Protein AF-A0A6M3KL51-F1 (afdb_monomer_lite)

Sequence (131 aa):
MLEVLLKIAKQCDRRNEWTEQQWIDTLLNCIDKDQYILIQEGNEIIAFSCWLFIKDFEKIGNQYIEDVNGKIAYIQCAYVKKGHRGLLYRMLREGVERHPDAECIFYCSDKLNNKKIIIPVNKWRNKCLVC

InterPro domains:
  IPR016181 Acyl-CoA N-acyltransferase [SSF55729] (5-87)

Structure (mmCIF, N/CA/C/O backbone):
data_AF-A0A6M3KL51-F1
#
_entry.id   AF-A0A6M3KL51-F1
#
loop_
_atom_site.group_PDB
_atom_site.id
_atom_site.type_symbol
_atom_site.label_atom_id
_atom_site.label_alt_id
_atom_site.label_comp_id
_atom_site.label_asym_id
_atom_site.label_entity_id
_atom_site.label_seq_id
_atom_site.pdbx_PDB_ins_code
_atom_site.Cartn_x
_atom_site.Cartn_y
_atom_site.Cartn_z
_atom_site.occupancy
_atom_site.B_iso_or_equiv
_atom_site.auth_seq_id
_atom_site.auth_comp_id
_atom_site.auth_asym_id
_atom_site.auth_atom_id
_atom_site.pdbx_PDB_model_num
ATOM 1 N N . MET A 1 1 ? -2.032 12.749 9.583 1.00 82.56 1 MET A N 1
ATOM 2 C CA . MET A 1 1 ? -2.299 11.585 8.707 1.00 82.56 1 MET A CA 1
ATOM 3 C C . MET A 1 1 ? -1.045 10.738 8.511 1.00 82.56 1 MET A C 1
ATOM 5 O O . MET A 1 1 ? -1.048 9.610 8.981 1.00 82.56 1 MET A O 1
ATOM 9 N N . LEU A 1 2 ? 0.038 11.278 7.930 1.00 87.69 2 LEU A N 1
ATOM 10 C CA . LEU A 1 2 ? 1.292 10.540 7.689 1.00 87.69 2 LEU A CA 1
ATOM 11 C C . LEU A 1 2 ? 1.881 9.874 8.947 1.00 87.69 2 LEU A C 1
ATOM 13 O O . LEU A 1 2 ? 2.218 8.701 8.903 1.00 87.69 2 LEU A O 1
ATOM 17 N N . GLU A 1 3 ? 1.920 10.573 10.086 1.00 88.31 3 GLU A N 1
ATOM 18 C CA . GLU A 1 3 ? 2.420 10.008 11.354 1.00 88.31 3 GLU A CA 1
ATOM 19 C C . GLU A 1 3 ? 1.637 8.758 11.805 1.00 88.31 3 GLU A C 1
ATOM 21 O O . GLU A 1 3 ? 2.208 7.799 12.323 1.00 88.31 3 GLU A O 1
ATOM 26 N N . VAL A 1 4 ? 0.319 8.738 11.579 1.00 88.25 4 VAL A N 1
ATOM 27 C CA . VAL A 1 4 ? -0.530 7.586 11.918 1.00 88.25 4 VAL A CA 1
ATOM 28 C C . VAL A 1 4 ? -0.258 6.430 10.957 1.00 88.25 4 VAL A C 1
ATOM 30 O O . VAL A 1 4 ? -0.102 5.293 11.399 1.00 88.25 4 VAL A O 1
ATOM 33 N N . LEU A 1 5 ? -0.134 6.720 9.659 1.00 88.19 5 LEU A N 1
ATOM 34 C CA . LEU A 1 5 ? 0.214 5.721 8.646 1.00 88.19 5 LEU A CA 1
ATOM 35 C C . LEU A 1 5 ? 1.597 5.119 8.891 1.00 88.19 5 LEU A C 1
ATOM 37 O O . LEU A 1 5 ? 1.755 3.912 8.767 1.00 88.19 5 LEU A O 1
ATOM 41 N N . LEU A 1 6 ? 2.569 5.924 9.318 1.00 88.31 6 LEU A N 1
ATOM 42 C CA . LEU A 1 6 ? 3.906 5.462 9.683 1.00 88.31 6 LEU A CA 1
ATOM 43 C C . LEU A 1 6 ? 3.865 4.493 10.871 1.00 88.31 6 LEU A C 1
ATOM 45 O O . LEU A 1 6 ? 4.506 3.444 10.833 1.00 88.31 6 LEU A O 1
ATOM 49 N N . LYS A 1 7 ? 3.075 4.805 11.909 1.00 86.88 7 LYS A N 1
ATOM 50 C CA . LYS A 1 7 ? 2.864 3.899 13.052 1.00 86.88 7 LYS A CA 1
ATOM 51 C C . LYS A 1 7 ? 2.231 2.577 12.613 1.00 86.88 7 LYS A C 1
ATOM 53 O O . LYS A 1 7 ? 2.673 1.527 13.065 1.00 86.88 7 LYS A O 1
ATOM 58 N N . ILE A 1 8 ? 1.238 2.623 11.725 1.00 85.50 8 ILE A N 1
ATOM 59 C CA . ILE A 1 8 ? 0.587 1.429 11.167 1.00 85.50 8 ILE A CA 1
ATOM 60 C C . ILE A 1 8 ? 1.569 0.608 10.317 1.00 85.50 8 ILE A C 1
ATOM 62 O O . ILE A 1 8 ? 1.682 -0.603 10.502 1.00 85.50 8 ILE A O 1
ATOM 66 N N . ALA A 1 9 ? 2.305 1.257 9.415 1.00 80.69 9 ALA A N 1
ATOM 67 C CA . ALA A 1 9 ? 3.231 0.604 8.496 1.00 80.69 9 ALA A CA 1
ATOM 68 C C . ALA A 1 9 ? 4.338 -0.149 9.242 1.00 80.69 9 ALA A C 1
ATOM 70 O O . ALA A 1 9 ? 4.567 -1.328 8.981 1.00 80.69 9 ALA A O 1
ATOM 71 N N . LYS A 1 10 ? 4.925 0.481 10.268 1.00 76.38 10 LYS A N 1
ATOM 72 C CA . LYS A 1 10 ? 5.934 -0.145 11.133 1.00 76.38 10 LYS A CA 1
ATOM 73 C C . LYS A 1 10 ? 5.409 -1.352 11.924 1.00 76.38 10 LYS A C 1
ATOM 75 O O . LYS A 1 10 ? 6.197 -2.218 12.283 1.00 76.38 10 LYS A O 1
ATOM 80 N N . GLN A 1 11 ? 4.104 -1.436 12.203 1.00 72.06 11 GLN A N 1
ATOM 81 C CA . GLN A 1 11 ? 3.505 -2.601 12.879 1.00 72.06 11 GLN A CA 1
ATOM 82 C C . GLN A 1 11 ? 3.284 -3.792 11.944 1.00 72.06 11 GLN A C 1
ATOM 84 O O . GLN A 1 11 ? 3.196 -4.929 12.408 1.00 72.06 11 GLN A O 1
ATOM 89 N N . CYS A 1 12 ? 3.148 -3.542 10.642 1.00 65.12 12 CYS A N 1
ATOM 90 C CA . CYS A 1 12 ? 2.880 -4.587 9.657 1.00 65.12 12 CYS A CA 1
ATOM 91 C C . CYS A 1 12 ? 4.132 -5.372 9.275 1.00 65.12 12 CYS A C 1
ATOM 93 O O . CYS A 1 12 ? 4.029 -6.409 8.616 1.00 65.12 12 CYS A O 1
ATOM 95 N N . ASP A 1 13 ? 5.305 -4.869 9.649 1.00 61.19 13 ASP A N 1
ATOM 96 C CA . ASP A 1 13 ? 6.516 -5.232 8.955 1.00 61.19 13 ASP A CA 1
ATOM 97 C C . ASP A 1 13 ? 7.380 -6.278 9.668 1.00 61.19 13 ASP A C 1
ATOM 99 O O . ASP A 1 13 ? 7.512 -6.320 10.890 1.00 61.19 13 ASP A O 1
ATOM 103 N N . ARG A 1 14 ? 7.981 -7.139 8.842 1.00 54.81 14 ARG A N 1
ATOM 104 C CA . ARG A 1 14 ? 9.066 -8.059 9.204 1.00 54.81 14 ARG A CA 1
ATOM 105 C C . ARG A 1 14 ? 10.437 -7.532 8.751 1.00 54.81 14 ARG A C 1
ATOM 107 O O . ARG A 1 14 ? 11.443 -8.168 9.058 1.00 54.81 14 ARG A O 1
ATOM 114 N N . ARG A 1 15 ? 10.504 -6.411 8.021 1.00 60.41 15 ARG A N 1
ATOM 115 C CA . ARG A 1 15 ? 11.733 -5.793 7.494 1.00 60.41 15 ARG A CA 1
ATOM 116 C C . ARG A 1 15 ? 12.282 -4.786 8.511 1.00 60.41 15 ARG A C 1
ATOM 118 O O . ARG A 1 15 ? 12.391 -3.590 8.257 1.00 60.41 15 ARG A O 1
ATOM 125 N N . ASN A 1 16 ? 12.750 -5.315 9.645 1.00 58.03 16 ASN A N 1
ATOM 126 C CA . ASN A 1 16 ? 13.502 -4.592 10.692 1.00 58.03 16 ASN A CA 1
ATOM 127 C C . ASN A 1 16 ? 14.740 -3.804 10.187 1.00 58.03 16 ASN A C 1
ATOM 129 O O . ASN A 1 16 ? 15.458 -3.210 10.984 1.00 58.03 16 ASN A O 1
ATOM 133 N N . GLU A 1 17 ? 15.016 -3.826 8.885 1.00 68.44 17 GLU A N 1
ATOM 134 C CA . GLU A 1 17 ? 16.165 -3.233 8.210 1.00 68.44 17 GLU A CA 1
ATOM 135 C C . GLU A 1 17 ? 15.850 -1.861 7.582 1.00 68.44 17 GLU A C 1
ATOM 137 O O . GLU A 1 17 ? 16.778 -1.145 7.212 1.00 68.44 17 GLU A O 1
ATOM 142 N N . TRP A 1 18 ? 14.574 -1.464 7.455 1.00 77.81 18 TRP A N 1
A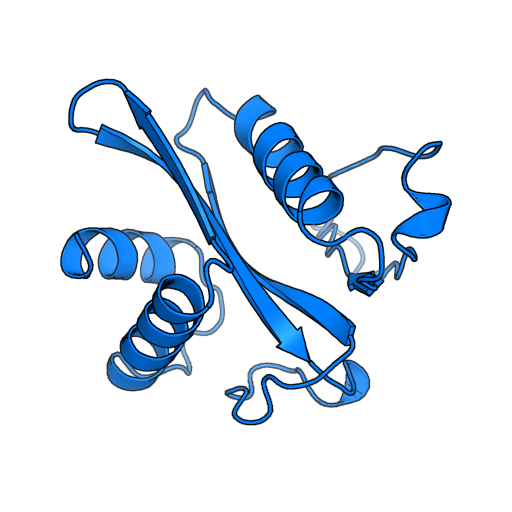TOM 143 C CA . TRP A 1 18 ? 14.211 -0.162 6.878 1.00 77.81 18 TRP A CA 1
ATOM 144 C C . TRP A 1 18 ? 14.302 0.969 7.904 1.00 77.81 18 TRP A C 1
ATOM 146 O O . TRP A 1 18 ? 13.781 0.890 9.019 1.00 77.81 18 TRP A O 1
ATOM 156 N N . THR A 1 19 ? 14.918 2.071 7.489 1.00 85.69 19 THR A N 1
ATOM 157 C CA . THR A 1 19 ? 14.944 3.322 8.248 1.00 85.69 19 THR A CA 1
ATOM 158 C C . THR A 1 19 ? 13.570 3.995 8.255 1.00 85.69 19 THR A C 1
ATOM 160 O O . THR A 1 19 ? 12.718 3.754 7.399 1.00 85.69 19 THR A O 1
ATOM 163 N N . GLU A 1 20 ? 13.345 4.892 9.216 1.00 87.62 20 GLU A N 1
ATOM 164 C CA . GLU A 1 20 ? 12.120 5.698 9.257 1.00 87.62 20 GLU A CA 1
ATOM 165 C C . GLU A 1 20 ? 11.932 6.551 7.996 1.00 87.62 20 GLU A C 1
ATOM 167 O O . GLU A 1 20 ? 10.815 6.643 7.491 1.00 87.62 20 GLU A O 1
ATOM 172 N N . GLN A 1 21 ? 13.018 7.112 7.458 1.00 89.06 21 GLN A N 1
ATOM 173 C CA . GLN A 1 21 ? 12.966 7.922 6.244 1.00 89.06 21 GLN A CA 1
ATOM 174 C C . GLN A 1 21 ? 12.500 7.098 5.039 1.00 89.06 21 GLN A C 1
ATOM 176 O O . GLN A 1 21 ? 11.606 7.531 4.326 1.00 89.06 21 GLN A O 1
ATOM 181 N N . GLN A 1 22 ? 13.003 5.872 4.870 1.00 86.12 22 GLN A N 1
ATOM 182 C CA . GLN A 1 22 ? 12.563 4.983 3.784 1.00 86.12 22 GLN A CA 1
ATOM 183 C C . GLN A 1 22 ? 11.069 4.647 3.868 1.00 86.12 22 GLN A C 1
ATOM 185 O O . GLN A 1 22 ? 10.390 4.538 2.844 1.00 86.12 22 GLN A O 1
ATOM 190 N N . TRP A 1 23 ? 10.529 4.513 5.082 1.00 85.62 23 TRP A N 1
ATOM 191 C CA . TRP A 1 23 ? 9.089 4.359 5.279 1.00 85.62 23 TRP A CA 1
ATOM 192 C C . TRP A 1 23 ? 8.308 5.605 4.885 1.00 85.62 23 TRP A C 1
ATOM 194 O O . TRP A 1 23 ? 7.281 5.492 4.218 1.00 85.62 23 TRP A O 1
ATOM 204 N N . ILE A 1 24 ? 8.785 6.778 5.298 1.00 90.50 24 ILE A N 1
ATOM 205 C CA . ILE A 1 24 ? 8.180 8.061 4.940 1.00 90.50 24 ILE A CA 1
ATOM 206 C C . ILE A 1 24 ? 8.172 8.228 3.420 1.00 90.50 24 ILE A C 1
ATOM 208 O O . ILE A 1 24 ? 7.108 8.469 2.857 1.00 90.50 24 ILE A O 1
ATOM 212 N N . ASP A 1 25 ? 9.308 8.012 2.761 1.00 89.88 25 ASP A N 1
ATOM 213 C CA . ASP A 1 25 ? 9.453 8.133 1.310 1.00 89.88 25 ASP A CA 1
ATOM 214 C C . ASP A 1 25 ? 8.509 7.173 0.581 1.00 89.88 25 ASP A C 1
ATOM 216 O O . ASP A 1 25 ? 7.810 7.563 -0.353 1.00 89.88 25 ASP A O 1
ATOM 220 N N . THR A 1 26 ? 8.411 5.931 1.061 1.00 86.81 26 THR A N 1
ATOM 221 C CA . THR A 1 26 ? 7.483 4.936 0.511 1.00 86.81 26 THR A CA 1
ATOM 222 C C . THR A 1 26 ? 6.029 5.381 0.651 1.00 86.81 26 THR A C 1
ATOM 224 O O . THR A 1 26 ? 5.266 5.306 -0.311 1.00 86.81 26 THR A O 1
ATOM 227 N N . LEU A 1 27 ? 5.624 5.842 1.839 1.00 89.69 27 LEU A N 1
ATOM 228 C CA . LEU A 1 27 ? 4.252 6.277 2.096 1.00 89.69 27 LEU A CA 1
ATOM 229 C C . LEU A 1 27 ? 3.887 7.512 1.274 1.00 89.69 27 LEU A C 1
ATOM 231 O O . LEU A 1 27 ? 2.803 7.542 0.698 1.00 89.69 27 LEU A O 1
ATOM 235 N N . LEU A 1 28 ? 4.784 8.496 1.194 1.00 91.75 28 LEU A N 1
ATOM 236 C CA . LEU A 1 28 ? 4.591 9.690 0.375 1.00 91.75 28 LEU A CA 1
ATOM 237 C C . LEU A 1 28 ? 4.446 9.321 -1.100 1.00 91.75 28 LEU A C 1
ATOM 239 O O . LEU A 1 28 ? 3.482 9.736 -1.725 1.00 91.75 28 LEU A O 1
ATOM 243 N N . ASN A 1 29 ? 5.303 8.443 -1.623 1.00 89.56 29 ASN A N 1
ATOM 244 C CA . ASN A 1 29 ? 5.208 7.963 -3.003 1.00 89.56 29 ASN A CA 1
ATOM 245 C C . ASN A 1 29 ? 3.858 7.280 -3.284 1.00 89.56 29 ASN A C 1
ATOM 247 O O . ASN A 1 29 ? 3.226 7.538 -4.307 1.00 89.56 29 ASN A O 1
ATOM 251 N N . CYS A 1 30 ? 3.376 6.456 -2.348 1.00 88.81 30 CYS A N 1
ATOM 252 C CA . CYS A 1 30 ? 2.062 5.828 -2.473 1.00 88.81 30 CYS A CA 1
ATOM 253 C C . CYS A 1 30 ? 0.928 6.863 -2.452 1.00 88.81 30 CYS A C 1
ATOM 255 O O . CYS A 1 30 ? -0.016 6.735 -3.223 1.00 88.81 30 CYS A O 1
ATOM 257 N N . ILE A 1 31 ? 1.006 7.881 -1.591 1.00 90.00 31 ILE A N 1
ATOM 258 C CA . ILE A 1 31 ? -0.005 8.944 -1.499 1.00 90.00 31 ILE A CA 1
ATOM 259 C C . ILE A 1 31 ? -0.010 9.797 -2.771 1.00 90.00 31 ILE A C 1
ATOM 261 O O . ILE A 1 31 ? -1.062 9.974 -3.381 1.00 90.00 31 ILE A O 1
ATOM 265 N N . ASP A 1 32 ? 1.161 10.259 -3.204 1.00 90.31 32 ASP A N 1
ATOM 266 C CA . ASP A 1 32 ? 1.326 11.150 -4.355 1.00 90.31 32 ASP A CA 1
ATOM 267 C C . ASP A 1 32 ? 0.869 10.496 -5.665 1.00 90.31 32 ASP A C 1
ATOM 269 O O . ASP A 1 32 ? 0.412 11.179 -6.582 1.00 90.31 32 ASP A O 1
ATOM 273 N N . LYS A 1 33 ? 0.969 9.165 -5.757 1.00 87.69 33 LYS A N 1
ATOM 274 C CA . LYS A 1 33 ? 0.552 8.388 -6.930 1.00 87.69 33 LYS A CA 1
ATOM 275 C C . LYS A 1 33 ? -0.840 7.757 -6.813 1.00 87.69 33 LYS A C 1
ATOM 277 O O . LYS A 1 33 ? -1.204 6.990 -7.702 1.00 87.69 33 LYS A O 1
ATOM 282 N N . ASP A 1 34 ? -1.589 8.028 -5.741 1.00 88.50 34 ASP A N 1
ATOM 283 C CA . ASP A 1 34 ? -2.869 7.363 -5.421 1.00 88.50 34 ASP A CA 1
ATOM 284 C C . ASP A 1 34 ? -2.769 5.815 -5.405 1.00 88.50 34 ASP A C 1
ATOM 286 O O . ASP A 1 34 ? -3.670 5.084 -5.811 1.00 88.50 34 ASP A O 1
ATOM 290 N N . GLN A 1 35 ? -1.635 5.291 -4.931 1.00 87.12 35 GLN A N 1
ATOM 291 C CA . GLN A 1 35 ? -1.319 3.858 -4.818 1.00 87.12 35 GLN A CA 1
ATOM 292 C C . GLN A 1 35 ? -1.537 3.346 -3.390 1.00 87.12 35 GLN A C 1
ATOM 294 O O . GLN A 1 35 ? -0.707 2.644 -2.798 1.00 87.12 35 GLN A O 1
ATOM 299 N N . TYR A 1 36 ? -2.656 3.748 -2.795 1.00 90.00 36 TYR A N 1
ATOM 300 C CA . TYR A 1 36 ? -3.043 3.325 -1.461 1.00 90.00 36 TYR A CA 1
ATOM 301 C C . TYR A 1 36 ? -4.560 3.226 -1.323 1.00 90.00 36 TYR A C 1
ATOM 303 O O . TYR A 1 36 ? -5.326 3.855 -2.049 1.00 90.00 36 TYR A O 1
ATOM 311 N N . ILE A 1 37 ? -4.997 2.445 -0.340 1.00 90.44 37 ILE A N 1
ATOM 312 C CA . ILE A 1 37 ? -6.379 2.415 0.131 1.00 90.44 37 ILE A CA 1
ATOM 313 C C . ILE A 1 37 ? -6.372 2.633 1.632 1.00 90.44 37 ILE A C 1
ATOM 315 O O . ILE A 1 37 ? -5.584 2.033 2.366 1.00 90.44 37 ILE A O 1
ATOM 319 N N . LEU A 1 38 ? -7.280 3.490 2.080 1.00 92.06 38 LEU A N 1
ATOM 320 C CA . LEU A 1 38 ? -7.507 3.809 3.477 1.00 92.06 38 LEU A CA 1
ATOM 321 C C . LEU A 1 38 ? -8.991 3.627 3.785 1.00 92.06 38 LEU A C 1
ATOM 323 O O . LEU A 1 38 ? -9.836 4.219 3.120 1.00 92.06 38 LEU A O 1
ATOM 327 N N . ILE A 1 39 ? -9.308 2.833 4.805 1.00 92.19 39 ILE A N 1
ATOM 328 C CA . ILE A 1 39 ? -10.677 2.658 5.294 1.00 92.19 39 ILE A CA 1
ATOM 329 C C . ILE A 1 39 ? -10.730 3.138 6.738 1.00 92.19 39 ILE A C 1
ATOM 331 O O . ILE A 1 39 ? -9.939 2.697 7.581 1.00 92.19 39 ILE A O 1
ATOM 335 N N . GLN A 1 40 ? -11.673 4.037 7.014 1.00 93.56 40 GLN A N 1
ATOM 336 C CA . GLN A 1 40 ? -11.870 4.634 8.328 1.00 93.56 40 GLN A CA 1
ATOM 337 C C . GLN A 1 40 ? -13.276 4.357 8.860 1.00 93.56 40 GLN A C 1
ATOM 339 O O . GLN A 1 40 ? -14.248 4.365 8.107 1.00 93.56 40 GLN A O 1
ATOM 344 N N . GLU A 1 41 ? -13.368 4.159 10.171 1.00 92.81 41 GLU A N 1
ATOM 345 C CA . GLU A 1 41 ? -14.616 4.212 10.932 1.00 92.81 41 GLU A CA 1
ATOM 346 C C . GLU A 1 41 ? -14.516 5.378 11.917 1.00 92.81 41 GLU A C 1
ATOM 348 O O . GLU A 1 41 ? -13.726 5.364 12.865 1.00 92.81 41 GLU A O 1
ATOM 353 N N . GLY A 1 42 ? -15.273 6.444 11.645 1.00 91.75 42 GLY A N 1
ATOM 354 C CA . GLY A 1 42 ? -15.091 7.722 12.330 1.00 91.75 42 GLY A CA 1
ATOM 355 C C . GLY A 1 42 ? -13.673 8.261 12.121 1.00 91.75 42 GLY A C 1
ATOM 356 O O . GLY A 1 42 ? -13.222 8.419 10.989 1.00 91.75 42 GLY A O 1
ATOM 357 N N . ASN A 1 43 ? -12.961 8.517 13.220 1.00 90.06 43 ASN A N 1
ATOM 358 C CA . ASN A 1 43 ? -11.587 9.032 13.193 1.00 90.06 43 ASN A CA 1
ATOM 359 C C . ASN A 1 43 ? -10.519 7.927 13.210 1.00 90.06 43 ASN A C 1
ATOM 361 O O . ASN A 1 43 ? -9.324 8.227 13.207 1.00 90.06 43 ASN A O 1
ATOM 365 N N . GLU A 1 44 ? -10.920 6.657 13.256 1.00 90.88 44 GLU A N 1
ATOM 366 C CA . GLU A 1 44 ? -9.995 5.536 13.365 1.00 90.88 44 GLU A CA 1
ATOM 367 C C . GLU A 1 44 ? -9.742 4.884 12.005 1.00 90.88 44 GLU A C 1
ATOM 369 O O . GLU A 1 44 ? -10.672 4.592 11.256 1.00 90.88 44 GLU A O 1
ATOM 374 N N . ILE A 1 45 ? -8.472 4.612 11.694 1.00 91.69 45 ILE A N 1
ATOM 375 C CA . ILE A 1 45 ? -8.088 3.820 10.522 1.00 91.69 45 ILE A CA 1
ATOM 376 C C . ILE A 1 45 ? -8.242 2.339 10.871 1.00 91.69 45 ILE A C 1
ATOM 378 O O . ILE A 1 45 ? -7.501 1.804 11.698 1.00 91.69 45 ILE A O 1
ATOM 382 N N . ILE A 1 46 ? -9.187 1.669 10.217 1.00 92.25 46 ILE A N 1
ATOM 383 C CA . ILE A 1 46 ? -9.477 0.248 10.448 1.00 92.25 46 ILE A CA 1
ATOM 384 C C . ILE A 1 46 ? -8.842 -0.666 9.402 1.00 92.25 46 ILE A C 1
ATOM 386 O O . ILE A 1 46 ? -8.666 -1.857 9.659 1.00 92.25 46 ILE A O 1
ATOM 390 N N . ALA A 1 47 ? -8.473 -0.128 8.240 1.00 90.81 47 ALA A N 1
ATOM 391 C CA . ALA A 1 47 ? -7.683 -0.838 7.249 1.00 90.81 47 ALA A CA 1
ATOM 392 C C . ALA A 1 47 ? -6.854 0.142 6.413 1.00 90.81 47 ALA A C 1
ATOM 394 O O . ALA A 1 47 ? -7.294 1.254 6.119 1.00 90.81 47 ALA A O 1
ATOM 395 N N . PHE A 1 48 ? -5.648 -0.275 6.047 1.00 90.19 48 PHE A N 1
ATOM 396 C CA . PHE A 1 48 ? -4.746 0.490 5.198 1.00 90.19 48 PHE A CA 1
ATOM 397 C C . PHE A 1 48 ? -3.938 -0.463 4.327 1.00 90.19 48 PHE A C 1
ATOM 399 O O . PHE A 1 48 ? -3.409 -1.453 4.824 1.00 90.19 48 PHE A O 1
ATOM 406 N N . SER A 1 49 ? -3.813 -0.163 3.042 1.00 87.75 49 SER A N 1
ATOM 407 C CA . SER A 1 49 ? -2.913 -0.875 2.143 1.00 87.75 49 SER A CA 1
ATOM 408 C C . SER A 1 49 ? -2.192 0.126 1.263 1.00 87.75 49 SER A C 1
ATOM 410 O O . SER A 1 49 ? -2.817 1.064 0.781 1.00 87.75 49 SER A O 1
ATOM 412 N N . CYS A 1 50 ? -0.908 -0.087 1.005 1.00 86.88 50 CYS A N 1
ATOM 413 C CA . CYS A 1 50 ? -0.166 0.680 0.011 1.00 86.88 50 CYS A CA 1
ATOM 414 C C . CYS A 1 50 ? 0.678 -0.239 -0.866 1.00 86.88 50 CYS A C 1
ATOM 416 O O . CYS A 1 50 ? 1.125 -1.305 -0.425 1.00 86.88 50 CYS A O 1
ATOM 418 N N . TRP A 1 51 ? 0.861 0.149 -2.122 1.00 84.00 51 TRP A N 1
ATOM 419 C CA . TRP A 1 51 ? 1.613 -0.625 -3.100 1.00 84.00 51 TRP A CA 1
ATOM 420 C C . TRP A 1 51 ? 2.505 0.273 -3.948 1.00 84.00 51 TRP A C 1
ATOM 422 O O . TRP A 1 51 ? 2.246 1.458 -4.099 1.00 84.00 51 TRP A O 1
ATOM 432 N N . LEU A 1 52 ? 3.561 -0.313 -4.506 1.00 83.38 52 LEU A N 1
ATOM 433 C CA . LEU A 1 52 ? 4.417 0.320 -5.504 1.00 83.38 52 LEU A CA 1
ATOM 434 C C . LEU A 1 52 ? 4.397 -0.499 -6.789 1.00 83.38 52 LEU A C 1
ATOM 436 O O . LEU A 1 52 ? 4.284 -1.725 -6.747 1.00 83.38 52 LEU A O 1
ATOM 440 N N . PHE A 1 53 ? 4.568 0.170 -7.924 1.00 79.56 53 PHE A N 1
ATOM 441 C CA . PHE A 1 53 ? 4.707 -0.492 -9.217 1.00 79.56 53 PHE A CA 1
ATOM 442 C C . PHE A 1 53 ? 6.165 -0.772 -9.561 1.00 79.56 53 PHE A C 1
ATOM 444 O O . PHE A 1 53 ? 6.925 0.141 -9.863 1.00 79.56 53 PHE A O 1
ATOM 451 N N . ILE A 1 54 ? 6.549 -2.041 -9.577 1.00 77.25 54 ILE A N 1
ATOM 452 C CA . ILE A 1 54 ? 7.935 -2.489 -9.744 1.00 77.25 54 ILE A CA 1
ATOM 453 C C . ILE A 1 54 ? 8.133 -3.159 -11.106 1.00 77.25 54 ILE A C 1
ATOM 455 O O . ILE A 1 54 ? 7.192 -3.715 -11.684 1.00 77.25 54 ILE A O 1
ATOM 459 N N . LYS A 1 55 ? 9.345 -3.071 -11.667 1.00 74.94 55 LYS A N 1
ATOM 460 C CA . LYS A 1 55 ? 9.658 -3.669 -12.981 1.00 74.94 55 LYS A CA 1
ATOM 461 C C . LYS A 1 55 ? 9.957 -5.158 -12.899 1.00 74.94 55 LYS A C 1
ATOM 463 O O . LYS A 1 55 ? 9.568 -5.905 -13.787 1.00 74.94 55 LYS A O 1
ATOM 468 N N . ASP A 1 56 ? 10.675 -5.554 -11.856 1.00 70.94 56 ASP A N 1
ATOM 469 C CA . ASP A 1 56 ? 11.200 -6.901 -11.691 1.00 70.94 56 ASP A CA 1
ATOM 470 C C . ASP A 1 56 ? 11.131 -7.281 -10.216 1.00 70.94 56 ASP A C 1
ATOM 472 O O . ASP A 1 56 ? 11.721 -6.622 -9.362 1.00 70.94 56 ASP A O 1
ATOM 476 N N . PHE A 1 57 ? 10.381 -8.336 -9.927 1.00 65.56 57 PHE A N 1
ATOM 477 C CA . PHE A 1 57 ? 10.168 -8.834 -8.580 1.00 65.56 57 PHE A CA 1
ATOM 478 C C . PHE A 1 57 ? 11.339 -9.660 -8.043 1.00 65.56 57 PHE A C 1
ATOM 480 O O . PHE A 1 57 ? 11.531 -9.713 -6.828 1.00 65.56 57 PHE A O 1
ATOM 487 N N . GLU A 1 58 ? 12.151 -10.282 -8.903 1.00 63.12 58 GLU A N 1
ATOM 488 C CA . GLU A 1 58 ? 13.250 -11.150 -8.453 1.00 63.12 58 GLU A CA 1
ATOM 489 C C . GLU A 1 58 ? 14.316 -10.378 -7.664 1.00 63.12 58 GLU A C 1
ATOM 491 O O . GLU A 1 58 ? 15.059 -10.958 -6.873 1.00 63.12 58 GLU A O 1
ATOM 496 N N . LYS A 1 59 ? 14.330 -9.051 -7.811 1.00 60.28 59 LYS A N 1
ATOM 497 C CA . LYS A 1 59 ? 15.240 -8.133 -7.122 1.00 60.28 59 LYS A CA 1
ATOM 498 C C . LYS A 1 59 ? 14.703 -7.610 -5.785 1.00 60.28 59 LYS A C 1
ATOM 500 O O . LYS A 1 59 ? 15.421 -6.914 -5.076 1.00 60.28 59 LYS A O 1
ATOM 505 N N . ILE A 1 60 ? 13.465 -7.942 -5.407 1.00 62.44 60 ILE A N 1
ATOM 506 C CA . ILE A 1 60 ? 12.731 -7.279 -4.312 1.00 62.44 60 ILE A CA 1
ATOM 507 C C . ILE A 1 60 ? 12.711 -8.151 -3.061 1.00 62.44 60 ILE A C 1
ATOM 509 O O . ILE A 1 60 ? 11.678 -8.584 -2.565 1.00 62.44 60 ILE A O 1
ATOM 513 N N . GLY A 1 61 ? 13.905 -8.450 -2.549 1.00 61.19 61 GLY A N 1
ATOM 514 C CA . GLY A 1 61 ? 14.058 -9.013 -1.206 1.00 61.19 61 GLY A CA 1
ATOM 515 C C . GLY A 1 61 ? 13.672 -7.998 -0.117 1.00 61.19 61 GLY A C 1
ATOM 516 O O . GLY A 1 61 ? 12.719 -7.239 -0.248 1.00 61.19 61 GLY A O 1
ATOM 517 N N . ASN A 1 62 ? 14.462 -7.917 0.954 1.00 58.69 62 ASN A N 1
ATOM 518 C CA . ASN A 1 62 ? 14.301 -6.867 1.975 1.00 58.69 62 ASN A CA 1
ATOM 519 C C . ASN A 1 62 ? 14.798 -5.481 1.515 1.00 58.69 62 ASN A C 1
ATOM 521 O O . ASN A 1 62 ? 14.802 -4.528 2.293 1.00 58.69 62 ASN A O 1
ATOM 525 N N . GLN A 1 63 ? 15.252 -5.358 0.268 1.00 62.47 63 GLN A N 1
ATOM 526 C CA . GLN A 1 63 ? 15.848 -4.132 -0.243 1.00 62.47 63 GLN A CA 1
ATOM 527 C C . GLN A 1 63 ? 14.797 -3.039 -0.439 1.00 62.47 63 GLN A C 1
ATOM 529 O O . GLN A 1 63 ? 13.645 -3.298 -0.794 1.00 62.47 63 GLN A O 1
ATOM 534 N N . TYR A 1 64 ? 15.220 -1.804 -0.196 1.00 63.44 64 TYR A N 1
ATOM 535 C CA . TYR A 1 64 ? 14.433 -0.621 -0.504 1.00 63.44 64 TYR A CA 1
ATOM 536 C C . TYR A 1 64 ? 14.212 -0.509 -2.019 1.00 63.44 64 TYR A C 1
ATOM 538 O O . TYR A 1 64 ? 15.107 -0.813 -2.808 1.00 63.44 64 TYR A O 1
ATOM 546 N N . ILE A 1 65 ? 13.008 -0.103 -2.422 1.00 68.19 65 ILE A N 1
ATOM 547 C CA . ILE A 1 65 ? 12.609 -0.056 -3.831 1.00 68.19 65 ILE A CA 1
ATOM 548 C C . ILE A 1 65 ? 12.646 1.388 -4.314 1.00 68.19 65 ILE A C 1
ATOM 550 O O . ILE A 1 65 ? 11.782 2.184 -3.962 1.00 68.19 65 ILE A O 1
ATOM 554 N N . GLU A 1 66 ? 13.615 1.699 -5.169 1.00 65.12 66 GLU A N 1
ATOM 555 C CA . GLU A 1 66 ? 13.764 3.034 -5.762 1.00 65.12 66 GLU A CA 1
ATOM 556 C C . GLU A 1 66 ? 13.057 3.154 -7.125 1.00 65.12 66 GLU A C 1
ATOM 558 O O . GLU A 1 66 ? 12.517 4.208 -7.461 1.00 65.12 66 GLU A O 1
ATOM 563 N N . ASP A 1 67 ? 13.003 2.069 -7.911 1.00 66.38 67 ASP A N 1
ATOM 564 C CA . ASP A 1 67 ? 12.389 2.069 -9.248 1.00 66.38 67 ASP A CA 1
ATOM 565 C C . ASP A 1 67 ? 10.904 1.680 -9.191 1.00 66.38 67 ASP A C 1
ATOM 56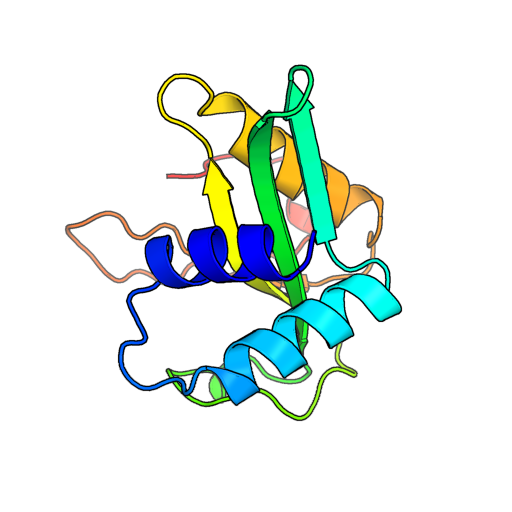7 O O . ASP A 1 67 ? 10.528 0.505 -9.225 1.00 66.38 67 ASP A O 1
ATOM 571 N N . VAL A 1 68 ? 10.060 2.709 -9.112 1.00 70.19 68 VAL A N 1
ATOM 572 C CA . VAL A 1 68 ? 8.598 2.626 -8.957 1.00 70.19 68 VAL A CA 1
ATOM 573 C C . VAL A 1 68 ? 7.821 2.877 -10.265 1.00 70.19 68 VAL A C 1
ATOM 575 O O . VAL A 1 68 ? 6.730 3.455 -10.244 1.00 70.19 68 VAL A O 1
ATOM 578 N N . ASN A 1 69 ? 8.401 2.493 -11.410 1.00 72.81 69 ASN A N 1
ATOM 579 C CA . ASN A 1 69 ? 7.842 2.706 -12.756 1.00 72.81 69 ASN A CA 1
ATOM 580 C C . ASN A 1 69 ? 7.598 1.400 -13.534 1.00 72.81 69 ASN A C 1
ATOM 582 O O . ASN A 1 69 ? 7.760 1.354 -14.756 1.00 72.81 69 ASN A O 1
ATOM 586 N N . GLY A 1 70 ? 7.279 0.308 -12.841 1.00 76.94 70 GLY A N 1
ATOM 587 C CA . GLY A 1 70 ? 6.975 -0.963 -13.498 1.00 76.94 70 GLY A CA 1
ATOM 588 C C . GLY A 1 70 ? 5.488 -1.257 -13.670 1.00 76.94 70 GLY A C 1
ATOM 589 O O . GLY A 1 70 ? 4.651 -0.360 -13.643 1.00 76.94 70 GLY A O 1
ATOM 590 N N . LYS A 1 71 ? 5.163 -2.534 -13.888 1.00 72.19 71 LYS A N 1
ATOM 591 C CA . LYS A 1 71 ? 3.779 -3.016 -14.070 1.00 72.19 71 LYS A CA 1
ATOM 592 C C . LYS A 1 71 ? 3.326 -3.955 -12.960 1.00 72.19 71 LYS A C 1
ATOM 594 O O . LYS A 1 71 ? 2.144 -4.266 -12.870 1.00 72.19 71 LYS A O 1
ATOM 599 N N . ILE A 1 72 ? 4.246 -4.398 -12.111 1.00 70.62 72 ILE A N 1
ATOM 600 C CA . ILE A 1 72 ? 3.936 -5.330 -11.037 1.00 70.62 72 ILE A CA 1
ATOM 601 C C . ILE A 1 72 ? 3.525 -4.518 -9.807 1.00 70.62 72 ILE A C 1
ATOM 603 O O . ILE A 1 72 ? 4.328 -3.747 -9.296 1.00 70.62 72 ILE A O 1
ATOM 607 N N . ALA A 1 73 ? 2.301 -4.677 -9.314 1.00 74.69 73 ALA A N 1
ATOM 608 C CA . ALA A 1 73 ? 1.879 -4.077 -8.056 1.00 74.69 73 ALA A CA 1
ATOM 609 C C . ALA A 1 73 ? 2.423 -4.906 -6.884 1.00 74.69 73 ALA A C 1
ATOM 611 O O . ALA A 1 73 ? 2.059 -6.070 -6.686 1.00 74.69 73 ALA A O 1
ATOM 612 N N . TYR A 1 74 ? 3.302 -4.290 -6.100 1.00 76.44 74 TYR A N 1
ATOM 613 C CA . TYR A 1 74 ? 3.918 -4.876 -4.920 1.00 76.44 74 TYR A CA 1
ATOM 614 C C . TYR A 1 74 ? 3.417 -4.182 -3.662 1.00 76.44 74 TYR A C 1
ATOM 616 O O . TYR A 1 74 ? 3.683 -3.001 -3.438 1.00 76.44 74 TYR A O 1
ATOM 624 N N . ILE A 1 75 ? 2.683 -4.926 -2.839 1.00 77.12 75 ILE A N 1
ATOM 625 C CA . ILE A 1 75 ? 2.090 -4.420 -1.602 1.00 77.12 75 ILE A CA 1
ATOM 626 C C . ILE A 1 75 ? 3.199 -4.218 -0.568 1.00 77.12 75 ILE A C 1
ATOM 628 O O . ILE A 1 75 ? 3.821 -5.174 -0.102 1.00 77.12 75 ILE A O 1
ATOM 632 N N . GLN A 1 76 ? 3.435 -2.964 -0.195 1.00 76.31 76 GLN A N 1
ATOM 633 C CA . GLN A 1 76 ? 4.445 -2.598 0.795 1.00 76.31 76 GLN A CA 1
ATOM 634 C C . GLN A 1 76 ? 3.957 -2.845 2.214 1.00 76.31 76 GLN A C 1
ATOM 636 O O . GLN A 1 76 ? 4.697 -3.341 3.060 1.00 76.31 76 GLN A O 1
ATOM 641 N N . CYS A 1 77 ? 2.693 -2.523 2.459 1.00 77.94 77 CYS A N 1
ATOM 642 C CA . CYS A 1 77 ? 2.057 -2.658 3.753 1.00 77.94 77 CYS A CA 1
ATOM 643 C C . CYS A 1 77 ? 0.584 -2.996 3.542 1.00 77.94 77 CYS A C 1
ATOM 645 O O . CYS A 1 77 ? -0.076 -2.375 2.712 1.00 77.94 77 CYS A O 1
ATOM 647 N N . ALA A 1 78 ? 0.071 -3.946 4.324 1.00 81.94 78 ALA A N 1
ATOM 648 C CA . ALA A 1 78 ? -1.353 -4.217 4.449 1.00 81.94 78 ALA A CA 1
ATOM 649 C C . ALA A 1 78 ? -1.697 -4.396 5.931 1.00 81.94 78 ALA A C 1
ATOM 651 O O . ALA A 1 78 ? -1.290 -5.361 6.576 1.00 81.94 78 ALA A O 1
ATOM 652 N N . TYR A 1 79 ? -2.462 -3.450 6.456 1.00 85.56 79 TYR A N 1
ATOM 653 C CA . TYR A 1 79 ? -2.965 -3.413 7.815 1.00 85.56 79 TYR A CA 1
ATOM 654 C C . TYR A 1 79 ? -4.473 -3.612 7.815 1.00 85.56 79 TYR A C 1
ATOM 656 O O . TYR A 1 79 ? -5.199 -2.956 7.066 1.00 85.56 79 TYR A O 1
ATOM 664 N N . VAL A 1 80 ? -4.954 -4.457 8.721 1.00 84.69 80 VAL A N 1
ATOM 665 C CA . VAL A 1 80 ? -6.377 -4.581 9.025 1.00 84.69 80 VAL A CA 1
ATOM 666 C C . VAL A 1 80 ? -6.546 -4.738 10.528 1.00 84.69 80 VAL A C 1
ATOM 668 O O . VAL A 1 80 ? -5.970 -5.640 11.142 1.00 84.69 80 VAL A O 1
ATOM 671 N N . LYS A 1 81 ? -7.376 -3.881 11.122 1.00 86.56 81 LYS A N 1
ATOM 672 C CA . LYS A 1 81 ? -7.718 -3.938 12.540 1.00 86.56 81 LYS A CA 1
ATOM 673 C C . LYS A 1 81 ? -8.372 -5.283 12.868 1.00 86.56 81 LYS A C 1
ATOM 675 O O . LYS A 1 81 ? -9.191 -5.814 12.111 1.00 86.56 81 LYS A O 1
ATOM 680 N N . LYS A 1 82 ? -8.042 -5.846 14.035 1.00 82.94 82 LYS A N 1
ATOM 681 C CA . LYS A 1 82 ? -8.640 -7.100 14.524 1.00 82.94 82 LYS A CA 1
ATOM 682 C C . LYS A 1 82 ? -10.175 -7.021 14.453 1.00 82.94 82 LYS A C 1
ATOM 684 O O . LYS A 1 82 ? -10.762 -6.009 14.816 1.00 82.94 82 LYS A O 1
ATOM 689 N N . GLY A 1 83 ? -10.806 -8.088 13.961 1.00 86.81 83 GLY A N 1
ATOM 690 C CA . GLY A 1 83 ? -12.257 -8.147 13.726 1.00 86.81 83 GLY A CA 1
ATOM 691 C C . GLY A 1 83 ? -12.698 -7.740 12.314 1.00 86.81 83 GLY A C 1
ATOM 692 O O . GLY A 1 83 ? -13.765 -8.157 11.889 1.00 86.81 83 GLY A O 1
ATOM 693 N N . HIS A 1 84 ? -11.851 -7.055 11.538 1.00 86.25 84 HIS A N 1
ATOM 694 C CA . HIS A 1 84 ? -12.211 -6.517 10.219 1.00 86.25 84 HIS A CA 1
ATOM 695 C C . HIS A 1 84 ? -11.572 -7.278 9.049 1.00 86.25 84 HIS A C 1
ATOM 697 O O . HIS A 1 84 ? -11.370 -6.716 7.978 1.00 86.25 84 HIS A O 1
ATOM 703 N N . ARG A 1 85 ? -11.240 -8.567 9.223 1.00 75.81 85 ARG A N 1
ATOM 704 C CA . ARG A 1 85 ? -10.443 -9.361 8.257 1.00 75.81 85 ARG A CA 1
ATOM 705 C C . ARG A 1 85 ? -10.964 -9.317 6.813 1.00 75.81 85 ARG A C 1
ATOM 707 O O . ARG A 1 85 ? -10.161 -9.346 5.887 1.00 75.81 85 ARG A O 1
ATOM 714 N N . GLY A 1 86 ? -12.279 -9.190 6.615 1.00 78.44 86 GLY A N 1
ATOM 715 C CA . GLY A 1 86 ? -12.888 -9.058 5.285 1.00 78.44 86 GLY A CA 1
ATOM 716 C C . GLY A 1 86 ? -12.449 -7.809 4.505 1.00 78.44 86 GLY A C 1
ATOM 717 O O . GLY A 1 86 ? -12.521 -7.799 3.277 1.00 78.44 86 GLY A O 1
ATOM 718 N N . LEU A 1 87 ? -11.939 -6.778 5.188 1.00 83.38 87 LEU A N 1
ATOM 719 C CA . LEU A 1 87 ? -11.444 -5.561 4.547 1.00 83.38 87 LEU A CA 1
ATOM 720 C C . LEU A 1 87 ? -10.151 -5.782 3.767 1.00 83.38 87 LEU A C 1
ATOM 722 O O . LEU A 1 87 ? -9.939 -5.076 2.789 1.00 83.38 87 LEU A O 1
ATOM 726 N N . LEU A 1 88 ? -9.328 -6.777 4.124 1.00 79.75 88 LEU A N 1
ATOM 727 C CA . LEU A 1 88 ? -8.122 -7.083 3.352 1.00 79.75 88 LEU A CA 1
ATOM 728 C C . LEU A 1 88 ? -8.496 -7.420 1.908 1.00 79.75 88 LEU A C 1
ATOM 730 O O . LEU A 1 88 ? -8.016 -6.783 0.979 1.00 79.75 88 LEU A O 1
ATOM 734 N N . TYR A 1 89 ? -9.423 -8.362 1.725 1.00 75.31 89 TYR A N 1
ATOM 735 C CA . TYR A 1 89 ? -9.888 -8.752 0.397 1.00 75.31 89 TYR A CA 1
ATOM 736 C C . TYR A 1 89 ? -10.478 -7.570 -0.379 1.00 75.31 89 TYR A C 1
ATOM 738 O O . TYR A 1 89 ? -10.169 -7.389 -1.556 1.00 75.31 89 TYR A O 1
ATOM 746 N N . ARG A 1 90 ? -11.280 -6.735 0.293 1.00 79.94 90 ARG A N 1
ATOM 747 C CA . ARG A 1 90 ? -11.855 -5.529 -0.309 1.00 79.94 90 ARG A CA 1
ATOM 748 C C . ARG A 1 90 ? -10.769 -4.577 -0.818 1.00 79.94 90 ARG A C 1
ATOM 750 O O . ARG A 1 90 ? -10.862 -4.151 -1.961 1.00 79.94 90 ARG A O 1
ATOM 757 N N . MET A 1 91 ? -9.743 -4.292 -0.012 1.00 85.56 91 MET A N 1
ATOM 758 C CA . MET A 1 91 ? -8.646 -3.404 -0.417 1.00 85.56 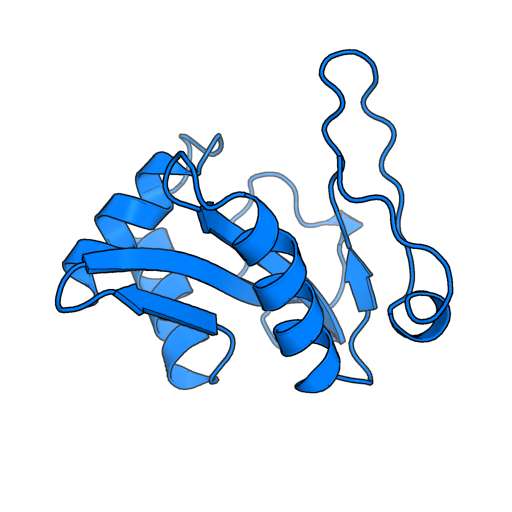91 MET A CA 1
ATOM 759 C C . MET A 1 91 ? -7.863 -3.976 -1.601 1.00 85.56 91 MET A C 1
ATOM 761 O O . MET A 1 91 ? -7.584 -3.269 -2.561 1.00 85.56 91 MET A O 1
ATOM 765 N N . LEU A 1 92 ? -7.544 -5.271 -1.572 1.00 75.56 92 LEU A N 1
ATOM 766 C CA . LEU A 1 92 ? -6.814 -5.913 -2.668 1.00 75.56 92 LEU A CA 1
ATOM 767 C C . LEU A 1 92 ? -7.608 -5.873 -3.976 1.00 75.56 92 LEU A C 1
ATOM 769 O O . LEU A 1 92 ? -7.052 -5.591 -5.035 1.00 75.56 92 LEU A O 1
ATOM 773 N N . ARG A 1 93 ? -8.917 -6.124 -3.893 1.00 76.00 93 ARG A N 1
ATOM 774 C CA . ARG A 1 93 ? -9.816 -6.050 -5.041 1.00 76.00 93 ARG A CA 1
ATOM 775 C C . ARG A 1 93 ? -9.912 -4.640 -5.601 1.00 76.00 93 ARG A C 1
ATOM 777 O O . ARG A 1 93 ? -9.803 -4.473 -6.808 1.00 76.00 93 ARG A O 1
ATOM 784 N N . GLU A 1 94 ? -10.092 -3.647 -4.745 1.00 82.12 94 GLU A N 1
ATOM 785 C CA . GLU A 1 94 ? -10.182 -2.255 -5.174 1.00 82.12 94 GLU A CA 1
ATOM 786 C C . GLU A 1 94 ? -8.866 -1.777 -5.810 1.00 82.12 94 GLU A C 1
ATOM 788 O O . GLU A 1 94 ? -8.897 -1.126 -6.850 1.00 82.12 94 GLU A O 1
ATOM 793 N N . GLY A 1 95 ? -7.707 -2.181 -5.277 1.00 77.44 95 GLY A N 1
ATOM 794 C CA . GLY A 1 95 ? -6.408 -1.892 -5.896 1.00 77.44 95 GLY A CA 1
ATOM 795 C C . GLY A 1 95 ? -6.273 -2.504 -7.296 1.00 77.44 95 GLY A C 1
ATOM 796 O O . GLY A 1 95 ? -5.801 -1.848 -8.220 1.00 77.44 95 GLY A O 1
ATOM 797 N N . VAL A 1 96 ? -6.761 -3.735 -7.483 1.00 72.75 96 VAL A N 1
ATOM 798 C CA . VAL A 1 96 ? -6.827 -4.395 -8.798 1.00 72.75 96 VAL A CA 1
ATOM 799 C C . VAL A 1 96 ? -7.784 -3.678 -9.753 1.00 72.75 96 VAL A C 1
ATOM 801 O O . VAL A 1 96 ? -7.465 -3.500 -10.924 1.00 72.75 96 VAL A O 1
ATOM 804 N N . GLU A 1 97 ? -8.954 -3.256 -9.275 1.00 76.69 97 GLU A N 1
ATOM 805 C CA . GLU A 1 97 ? -9.943 -2.547 -10.094 1.00 76.69 97 GLU A CA 1
ATOM 806 C C . GLU A 1 97 ? -9.433 -1.167 -10.542 1.00 76.69 97 GLU A C 1
ATOM 808 O O . GLU A 1 97 ? -9.703 -0.762 -11.672 1.00 76.69 97 GLU A O 1
ATOM 813 N N . ARG A 1 98 ? -8.638 -0.481 -9.707 1.00 78.50 98 ARG A N 1
ATOM 814 C CA . ARG A 1 98 ? -7.952 0.776 -10.064 1.00 78.50 98 ARG A CA 1
ATOM 815 C C . ARG A 1 98 ? -6.805 0.576 -11.061 1.00 78.50 98 ARG A C 1
ATOM 817 O O . ARG A 1 98 ? -6.446 1.510 -11.774 1.00 78.50 98 ARG A O 1
ATOM 824 N N . HIS A 1 99 ? -6.241 -0.630 -11.131 1.00 75.31 99 HIS A N 1
ATOM 825 C CA . HIS A 1 99 ? -5.080 -0.943 -11.963 1.00 75.31 99 HIS A CA 1
ATOM 826 C C . HIS A 1 99 ? -5.265 -2.270 -12.723 1.00 75.31 99 HIS A C 1
ATOM 828 O O . HIS A 1 99 ? -4.578 -3.255 -12.437 1.00 75.31 99 HIS A O 1
ATOM 834 N N . PRO A 1 100 ? -6.174 -2.315 -13.716 1.00 71.62 100 PRO A N 1
ATOM 835 C CA . PRO A 1 100 ? -6.559 -3.558 -14.391 1.00 71.62 100 PRO A CA 1
ATOM 836 C C . PRO A 1 100 ? -5.415 -4.227 -15.169 1.00 71.62 100 PRO A C 1
ATOM 838 O O . PRO A 1 100 ? -5.451 -5.440 -15.378 1.00 71.62 100 PRO A O 1
ATOM 841 N N . ASP A 1 101 ? -4.403 -3.452 -15.562 1.00 71.50 101 ASP A N 1
ATOM 842 C CA . ASP A 1 101 ? -3.232 -3.918 -16.313 1.00 71.50 101 ASP A CA 1
ATOM 843 C C . ASP A 1 101 ? -2.035 -4.281 -15.418 1.00 71.50 101 ASP A C 1
ATOM 845 O O . ASP A 1 101 ? -0.973 -4.653 -15.923 1.00 71.50 101 ASP A O 1
ATOM 849 N N . ALA A 1 102 ? -2.176 -4.146 -14.096 1.00 66.00 102 ALA A N 1
ATOM 850 C CA . ALA A 1 102 ? -1.129 -4.511 -13.154 1.00 66.00 102 ALA A CA 1
ATOM 851 C C . ALA A 1 102 ? -0.880 -6.026 -13.154 1.00 66.00 102 ALA A C 1
ATOM 853 O O . ALA A 1 102 ? -1.769 -6.824 -13.424 1.00 66.00 102 ALA A O 1
ATOM 854 N N . GLU A 1 103 ? 0.311 -6.453 -12.758 1.00 63.16 103 GLU A N 1
ATOM 855 C CA . GLU A 1 103 ? 0.567 -7.824 -12.317 1.00 63.16 103 GLU A CA 1
ATOM 856 C C . GLU A 1 103 ? 0.678 -7.813 -10.786 1.00 63.16 103 GLU A C 1
A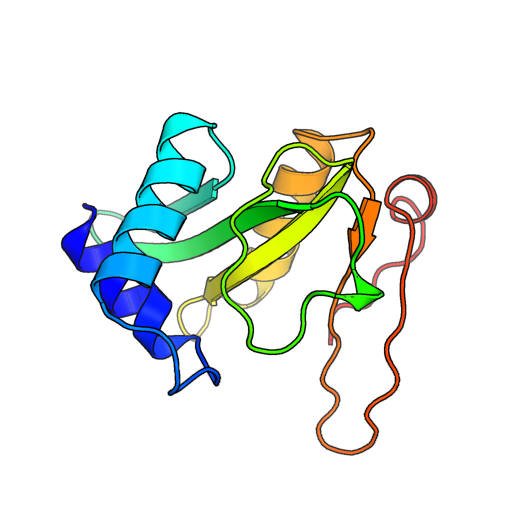TOM 858 O O . GLU A 1 103 ? 1.563 -7.181 -10.231 1.00 63.16 103 GLU A O 1
ATOM 863 N N . CYS A 1 104 ? -0.227 -8.462 -10.060 1.00 57.53 104 CYS A N 1
ATOM 864 C CA . CYS A 1 104 ? -0.247 -8.429 -8.601 1.00 57.53 104 CYS A CA 1
ATOM 865 C C . CYS A 1 104 ? 0.411 -9.697 -8.081 1.00 57.53 104 CYS A C 1
ATOM 867 O O . CYS A 1 104 ? -0.005 -10.806 -8.413 1.00 57.53 104 CYS A O 1
ATOM 869 N N . ILE A 1 105 ? 1.412 -9.544 -7.224 1.00 52.47 105 ILE A N 1
ATOM 870 C CA . ILE A 1 105 ? 2.051 -10.679 -6.562 1.00 52.47 105 ILE A CA 1
ATOM 871 C C . ILE A 1 105 ? 1.520 -10.750 -5.136 1.00 52.47 105 ILE A C 1
ATOM 873 O O . ILE A 1 105 ? 1.741 -9.845 -4.334 1.00 52.47 105 ILE A O 1
ATOM 877 N N . PHE A 1 106 ? 0.816 -11.835 -4.812 1.00 54.34 106 PHE A N 1
ATOM 878 C CA . PHE A 1 106 ? 0.294 -12.074 -3.469 1.00 54.34 106 PHE A CA 1
ATOM 879 C C . PHE A 1 106 ? 1.188 -13.050 -2.714 1.00 54.34 106 PHE A C 1
ATOM 881 O O . PHE A 1 106 ? 1.461 -14.157 -3.177 1.00 54.34 106 PHE A O 1
ATOM 888 N N . TYR A 1 107 ? 1.594 -12.664 -1.507 1.00 46.66 107 TYR A N 1
ATOM 889 C CA . TYR A 1 107 ? 2.251 -13.566 -0.572 1.00 46.66 107 TYR A CA 1
ATOM 890 C C . TYR A 1 107 ? 1.218 -14.200 0.351 1.00 46.66 107 TYR A C 1
ATOM 892 O O . TYR A 1 107 ? 0.766 -13.585 1.312 1.00 46.66 107 TYR A O 1
ATOM 900 N N . CYS A 1 108 ? 0.893 -15.462 0.093 1.00 42.00 108 CYS A N 1
ATOM 901 C CA . CYS A 1 108 ? 0.282 -16.323 1.096 1.00 42.00 108 CYS A CA 1
ATOM 902 C C . CYS A 1 108 ? 1.410 -16.949 1.927 1.00 42.00 108 CYS A C 1
ATOM 904 O O . CYS A 1 108 ? 1.986 -17.967 1.550 1.00 42.00 108 CYS A O 1
ATOM 906 N N . SER A 1 109 ? 1.778 -16.305 3.036 1.00 37.09 109 SER A N 1
ATOM 907 C CA . SER A 1 109 ? 2.648 -16.912 4.049 1.00 37.09 109 SER A CA 1
ATOM 908 C C . SER A 1 109 ? 1.812 -17.899 4.861 1.00 37.09 109 SER A C 1
ATOM 910 O O . SER A 1 109 ? 1.392 -17.584 5.977 1.00 37.09 109 SER A O 1
ATOM 912 N N . ASP A 1 110 ? 1.586 -19.100 4.335 1.00 35.09 110 ASP A N 1
ATOM 913 C CA . ASP A 1 110 ? 1.186 -20.183 5.221 1.00 35.09 110 ASP A CA 1
ATOM 914 C C . ASP A 1 110 ? 2.414 -20.539 6.066 1.00 35.09 110 ASP A C 1
ATOM 916 O O . ASP A 1 110 ? 3.509 -20.733 5.532 1.00 35.09 110 ASP A O 1
ATOM 920 N N . LYS A 1 111 ? 2.267 -20.553 7.393 1.00 37.09 111 LYS A N 1
ATOM 921 C CA . LYS A 1 111 ? 3.368 -20.615 8.381 1.00 37.09 111 LYS A CA 1
ATOM 922 C C . LYS A 1 111 ? 4.248 -21.878 8.286 1.00 37.09 111 LYS A C 1
ATOM 924 O O . LYS A 1 111 ? 5.082 -22.097 9.158 1.00 37.09 111 LYS A O 1
ATOM 929 N N . LEU A 1 112 ? 4.060 -22.719 7.271 1.00 34.28 112 LEU A N 1
ATOM 930 C CA . LEU A 1 112 ? 4.606 -24.066 7.189 1.00 34.28 112 LEU A CA 1
ATOM 931 C C . LEU A 1 112 ? 5.292 -24.401 5.857 1.00 34.28 112 LEU A C 1
ATOM 933 O O . LEU A 1 112 ? 5.981 -25.411 5.809 1.00 34.28 112 LEU A O 1
ATOM 937 N N . ASN A 1 113 ? 5.177 -23.586 4.799 1.00 35.97 113 ASN A N 1
ATOM 938 C CA . ASN A 1 113 ? 5.916 -23.804 3.548 1.00 35.97 113 ASN A CA 1
ATOM 939 C C . ASN A 1 113 ? 5.996 -22.514 2.718 1.00 35.97 113 ASN A C 1
ATOM 941 O O . ASN A 1 113 ? 4.980 -22.023 2.236 1.00 35.97 113 ASN A O 1
ATOM 945 N N . ASN A 1 114 ? 7.209 -22.000 2.488 1.00 40.38 114 ASN A N 1
ATOM 946 C CA . ASN A 1 114 ? 7.488 -20.835 1.634 1.00 40.38 114 ASN A CA 1
ATOM 947 C C . ASN A 1 114 ? 7.240 -21.132 0.136 1.00 40.38 114 ASN A C 1
ATOM 949 O O . ASN A 1 114 ? 8.151 -21.045 -0.687 1.00 40.38 114 ASN A O 1
ATOM 953 N N . LYS A 1 115 ? 6.012 -21.489 -0.255 1.00 37.91 115 LYS A N 1
ATOM 954 C CA . LYS A 1 115 ? 5.616 -21.514 -1.667 1.00 37.91 115 LYS A CA 1
ATOM 955 C C . LYS A 1 115 ? 5.173 -20.117 -2.085 1.00 37.91 115 LYS A C 1
ATOM 957 O O . LYS A 1 115 ? 4.094 -19.657 -1.729 1.00 37.91 115 LYS A O 1
ATOM 962 N N . LYS A 1 116 ? 6.020 -19.453 -2.871 1.00 46.59 116 LYS A N 1
ATOM 963 C CA . LYS A 1 116 ? 5.668 -18.222 -3.586 1.00 46.59 116 LYS A CA 1
ATOM 964 C C . LYS A 1 116 ? 4.716 -18.593 -4.728 1.00 46.59 116 LYS A C 1
ATOM 966 O O . LYS A 1 116 ? 5.075 -19.417 -5.567 1.00 46.59 116 LYS A O 1
ATOM 971 N N . ILE A 1 117 ? 3.517 -18.015 -4.758 1.00 45.31 117 ILE A N 1
ATOM 972 C CA . ILE A 1 117 ? 2.566 -18.190 -5.863 1.00 45.31 117 ILE A CA 1
ATOM 973 C C . ILE A 1 117 ? 2.376 -16.828 -6.528 1.00 45.31 117 ILE A C 1
ATOM 975 O O . ILE A 1 117 ? 1.808 -15.916 -5.938 1.00 45.31 117 ILE A O 1
ATOM 979 N N . ILE A 1 118 ? 2.858 -16.694 -7.762 1.00 46.56 118 ILE A N 1
ATOM 980 C CA . ILE A 1 118 ? 2.646 -15.504 -8.591 1.00 46.56 118 ILE A CA 1
ATOM 981 C C . ILE A 1 118 ? 1.372 -15.737 -9.409 1.00 46.56 118 ILE A C 1
ATOM 983 O O . ILE A 1 118 ? 1.298 -16.697 -10.178 1.00 46.56 118 ILE A O 1
ATOM 987 N N . ILE A 1 119 ? 0.355 -14.887 -9.234 1.00 46.34 119 ILE A N 1
ATOM 988 C CA . ILE A 1 119 ? -0.910 -14.972 -9.978 1.00 46.34 119 ILE A CA 1
ATOM 989 C C . ILE A 1 119 ? -1.122 -13.660 -10.744 1.00 46.34 119 ILE A C 1
ATOM 991 O O . ILE A 1 119 ? -1.392 -12.644 -10.116 1.00 46.34 119 ILE A O 1
ATOM 995 N N . PRO A 1 120 ? -1.068 -13.663 -12.088 1.00 43.69 120 PRO A N 1
ATOM 996 C CA . PRO A 1 120 ? -1.390 -12.485 -12.895 1.00 43.69 120 PRO A CA 1
ATOM 997 C C . PRO A 1 120 ? -2.805 -11.945 -12.610 1.00 43.69 120 PRO A C 1
ATOM 999 O O . PRO A 1 120 ? -3.748 -12.729 -12.470 1.00 43.69 120 PRO A O 1
ATOM 1002 N N . VAL A 1 121 ? -2.983 -10.617 -12.590 1.00 44.09 121 VAL A N 1
ATOM 1003 C CA . VAL A 1 121 ? -4.265 -9.944 -12.257 1.00 44.09 121 VAL A CA 1
ATOM 1004 C C . VAL A 1 121 ? -5.398 -10.327 -13.199 1.00 44.09 121 VAL A C 1
ATOM 1006 O O . VAL A 1 121 ? -6.540 -10.511 -12.782 1.00 44.09 121 VAL A O 1
ATOM 1009 N N . ASN A 1 122 ? -5.104 -10.537 -14.4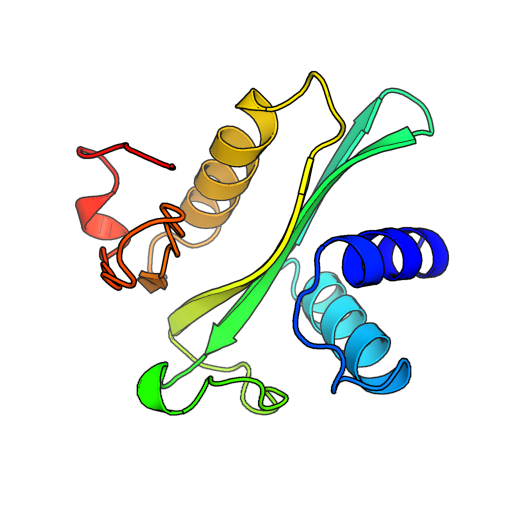77 1.00 43.03 122 ASN A N 1
ATOM 1010 C CA . ASN A 1 122 ? -6.114 -10.961 -15.443 1.00 43.0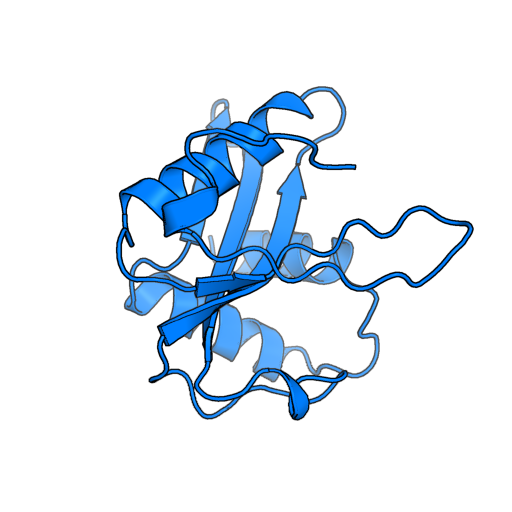3 122 ASN A CA 1
ATOM 1011 C C . ASN A 1 122 ? -6.652 -12.388 -15.183 1.00 43.03 122 ASN A C 1
ATOM 1013 O O . ASN A 1 122 ? -7.738 -12.726 -15.652 1.00 43.03 122 ASN A O 1
ATOM 1017 N N . LYS A 1 123 ? -5.948 -13.213 -14.392 1.00 43.25 123 LYS A N 1
ATOM 1018 C CA . LYS A 1 123 ? -6.404 -14.539 -13.929 1.00 43.25 123 LYS A CA 1
ATOM 1019 C C . LYS A 1 123 ? -7.123 -14.484 -12.573 1.00 43.25 123 LYS A C 1
ATOM 1021 O O . LYS A 1 123 ? -7.658 -15.498 -12.123 1.00 43.25 123 LYS A O 1
ATOM 1026 N N . TRP A 1 124 ? -7.176 -13.306 -11.949 1.00 48.84 124 TRP A N 1
ATOM 1027 C CA . TRP A 1 124 ? -7.715 -13.060 -10.609 1.00 48.84 124 TRP A CA 1
ATOM 1028 C C . TRP A 1 124 ? -9.248 -13.084 -10.556 1.00 48.84 124 TRP A C 1
ATOM 1030 O O . TRP A 1 124 ? -9.817 -13.464 -9.536 1.00 48.84 124 TRP A O 1
ATOM 1040 N N . ARG A 1 125 ? -9.931 -12.793 -11.678 1.00 41.16 125 ARG A N 1
ATOM 1041 C CA . ARG A 1 125 ? -11.408 -12.809 -11.762 1.00 41.16 125 ARG A CA 1
ATOM 1042 C C . ARG A 1 125 ? -12.045 -14.144 -11.334 1.00 41.16 125 ARG A C 1
ATOM 1044 O O . ARG A 1 125 ? -13.206 -14.135 -10.949 1.00 41.16 125 ARG A O 1
ATOM 1051 N N . ASN A 1 126 ? -11.302 -15.260 -11.369 1.00 34.06 126 ASN A N 1
ATOM 1052 C CA . ASN A 1 126 ? -11.855 -16.614 -11.215 1.00 34.06 126 ASN A CA 1
ATOM 1053 C C . ASN A 1 126 ? -11.196 -17.503 -10.139 1.00 34.06 126 ASN A C 1
ATOM 1055 O O . ASN A 1 126 ? -11.591 -18.661 -10.012 1.00 34.06 126 ASN A O 1
ATOM 1059 N N . LYS A 1 127 ? -10.198 -17.038 -9.373 1.00 33.91 127 LYS A N 1
ATOM 1060 C CA . LYS A 1 127 ? -9.558 -17.859 -8.322 1.00 33.91 127 LYS A CA 1
ATOM 1061 C C . LYS A 1 127 ? -9.186 -17.000 -7.122 1.00 33.91 127 LYS A C 1
ATOM 1063 O O . LYS A 1 127 ? -8.211 -16.261 -7.163 1.00 33.91 127 LYS A O 1
ATOM 1068 N N . CYS A 1 128 ? -9.967 -17.121 -6.055 1.00 35.38 128 CYS A N 1
ATOM 1069 C CA . CYS A 1 128 ? -9.749 -16.401 -4.813 1.00 35.38 128 CYS A CA 1
ATOM 1070 C C . CYS A 1 128 ? -9.369 -17.387 -3.704 1.00 35.38 128 CYS A C 1
ATOM 1072 O O . CYS A 1 128 ? -10.173 -18.237 -3.332 1.00 35.38 128 CYS A O 1
ATOM 1074 N N . LEU A 1 129 ? -8.154 -17.260 -3.178 1.00 30.44 129 LEU A N 1
ATOM 1075 C CA . LEU A 1 129 ? -7.772 -17.759 -1.859 1.00 30.44 129 LEU A CA 1
ATOM 1076 C C . LEU A 1 129 ? -6.623 -16.873 -1.376 1.00 30.44 129 LEU A C 1
ATOM 1078 O O . LEU A 1 129 ? -5.484 -17.009 -1.811 1.00 30.44 129 LEU A O 1
ATOM 1082 N N . VAL A 1 130 ? -6.978 -15.892 -0.550 1.00 34.59 130 VAL A N 1
ATOM 1083 C CA . VAL A 1 130 ? -6.034 -15.143 0.280 1.00 34.59 130 VAL A CA 1
ATOM 1084 C C . VAL A 1 130 ? -5.904 -15.963 1.565 1.00 34.59 130 VAL A C 1
ATOM 1086 O O . VAL A 1 130 ? -6.922 -16.185 2.223 1.00 34.59 130 VAL A O 1
ATOM 1089 N N . CYS A 1 131 ? -4.709 -16.479 1.865 1.00 30.89 131 CYS A N 1
ATOM 1090 C CA . CYS A 1 131 ? -4.400 -17.065 3.177 1.00 30.89 131 CYS A CA 1
ATOM 1091 C C . CYS A 1 131 ? -4.372 -15.988 4.263 1.00 30.89 131 CYS A C 1
ATOM 1093 O O . CYS A 1 131 ? -3.776 -14.917 4.007 1.00 30.89 131 CYS A O 1
#

Secondary structure (DSSP, 8-state):
-HHHHHHHHHHH---TT--HHHHHHHHHHHHHTT-EEEEEETTEEEEEEEEEEES-STT-SSS------SSEEEEEEEEE-TT-THHHHHHHHHHHHH-TT-EEEE----TT----EE--GGGGGG-----

Foldseek 3Di:
DLVVVLVQLVVQDPLPPDDSVLSSVQVVVQVVVVQKDFDDDVPDTQKIKGWAADADCVPDDSDRDPDRPHQATGISGIDGHPPRVVVSVVRVVVSCVVRVRHFYFADQCPVPDRDGDGDGSVNVVPDDDRD

Radius of gyration: 14.34 Å; chains: 1; bounding box: 31×36×31 Å

Organism: NCBI:txid1070528

pLDDT: mean 71.37, std 18.29, range [30.44, 93.56]